Protein AF-A0A7S2CT19-F1 (afdb_monomer)

Radius of gyration: 13.97 Å; Cα contacts (8 Å, |Δi|>4): 159; chains: 1; bounding box: 34×27×40 Å

Mean predicted aligned error: 3.27 Å

Structure (mmCIF, N/CA/C/O backbone):
data_AF-A0A7S2CT19-F1
#
_entry.id   AF-A0A7S2CT19-F1
#
loop_
_atom_site.group_PDB
_atom_site.id
_atom_site.type_symbol
_atom_site.label_atom_id
_atom_site.label_alt_id
_atom_site.label_comp_id
_atom_site.label_asym_id
_atom_site.label_entity_id
_atom_site.label_seq_id
_atom_site.pdbx_PDB_ins_code
_atom_site.Cartn_x
_atom_site.Cartn_y
_atom_s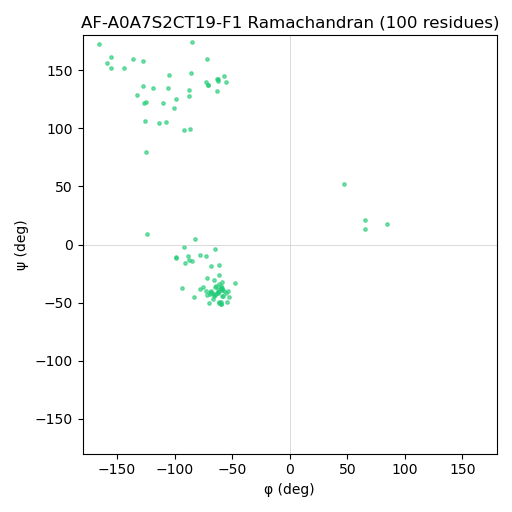ite.Cartn_z
_atom_site.occupancy
_atom_site.B_iso_or_equiv
_atom_site.auth_seq_id
_atom_site.auth_comp_id
_atom_site.auth_asym_id
_atom_site.auth_atom_id
_atom_site.pdbx_PDB_model_num
ATOM 1 N N . PRO A 1 1 ? -21.182 -6.651 18.264 1.00 77.06 1 PRO A N 1
ATOM 2 C CA . PRO A 1 1 ? -19.724 -6.386 18.350 1.00 77.06 1 PRO A CA 1
ATOM 3 C C . PRO A 1 1 ? -19.246 -5.822 17.007 1.00 77.06 1 PRO A C 1
ATOM 5 O O . PRO A 1 1 ? -19.820 -6.212 15.990 1.00 77.06 1 PRO A O 1
ATOM 8 N N . ALA A 1 2 ? -18.270 -4.907 17.000 1.00 85.94 2 ALA A N 1
ATOM 9 C CA . ALA A 1 2 ? -17.658 -4.430 15.755 1.00 85.94 2 ALA A CA 1
ATOM 10 C C . ALA A 1 2 ? -16.955 -5.597 15.042 1.00 85.94 2 ALA A C 1
ATOM 12 O O . ALA A 1 2 ? -16.404 -6.477 15.704 1.00 85.94 2 ALA A O 1
ATOM 13 N N . LYS A 1 3 ? -17.018 -5.640 13.707 1.00 95.44 3 LYS A N 1
ATOM 14 C CA . LYS A 1 3 ? -16.298 -6.645 12.910 1.00 95.44 3 LYS A CA 1
ATOM 15 C C . LYS A 1 3 ? -14.893 -6.141 12.616 1.00 95.44 3 LYS A C 1
ATOM 17 O O . LYS A 1 3 ? -14.746 -5.005 12.165 1.00 95.44 3 LYS A O 1
ATOM 22 N N . ASP A 1 4 ? -13.894 -6.988 12.819 1.00 97.00 4 ASP A N 1
ATOM 23 C CA . ASP A 1 4 ? -12.512 -6.651 12.490 1.00 97.00 4 ASP A CA 1
ATOM 24 C C . ASP A 1 4 ? -12.288 -6.659 10.976 1.00 97.00 4 ASP A C 1
ATOM 26 O O . ASP A 1 4 ? -12.795 -7.520 10.251 1.00 97.00 4 ASP A O 1
ATOM 30 N N . ALA A 1 5 ? -11.520 -5.683 10.500 1.00 96.88 5 ALA A N 1
ATOM 31 C CA . ALA A 1 5 ? -11.143 -5.542 9.105 1.00 96.88 5 ALA A CA 1
ATOM 32 C C . ALA A 1 5 ? -9.714 -5.004 8.972 1.00 96.88 5 ALA A C 1
ATOM 34 O O . ALA A 1 5 ? -9.232 -4.232 9.799 1.00 96.88 5 ALA A O 1
ATOM 35 N N . PHE A 1 6 ? -9.060 -5.360 7.872 1.00 96.31 6 PHE A N 1
ATOM 36 C CA . PHE A 1 6 ? -7.860 -4.683 7.394 1.00 96.31 6 PHE A CA 1
ATOM 37 C C . PHE A 1 6 ? -8.050 -4.291 5.929 1.00 96.31 6 PHE A C 1
ATOM 39 O O . PHE A 1 6 ? -8.868 -4.871 5.212 1.00 96.31 6 PHE A O 1
ATOM 46 N N . LEU A 1 7 ? -7.291 -3.298 5.482 1.00 97.38 7 LEU A N 1
ATOM 47 C CA . LEU A 1 7 ? -7.293 -2.823 4.105 1.00 97.38 7 LEU A CA 1
ATOM 48 C C . LEU A 1 7 ? -6.025 -3.290 3.394 1.00 97.38 7 LEU A C 1
ATOM 50 O O . LEU A 1 7 ? -4.929 -3.133 3.924 1.00 97.38 7 LEU A O 1
ATOM 54 N N . LEU A 1 8 ? -6.157 -3.799 2.170 1.00 97.69 8 LEU A N 1
ATOM 55 C CA . LEU A 1 8 ? -5.028 -4.097 1.290 1.00 97.69 8 LEU A CA 1
ATOM 56 C C . LEU A 1 8 ? -5.212 -3.380 -0.046 1.00 97.69 8 LEU A C 1
ATOM 58 O O . LEU A 1 8 ? -6.177 -3.630 -0.765 1.00 97.69 8 LEU A O 1
ATOM 62 N N . CYS A 1 9 ? -4.234 -2.560 -0.416 1.00 97.88 9 CYS A N 1
ATOM 63 C CA . CYS A 1 9 ? -4.093 -2.012 -1.754 1.00 97.88 9 CYS A CA 1
ATOM 64 C C . CYS A 1 9 ? -2.826 -2.591 -2.394 1.00 97.88 9 CYS A C 1
ATOM 66 O O . CYS A 1 9 ? -1.699 -2.226 -2.055 1.00 97.88 9 CYS A O 1
ATOM 68 N N . HIS A 1 10 ? -3.023 -3.534 -3.320 1.00 97.19 10 HIS A N 1
ATOM 69 C CA . HIS A 1 10 ? -1.955 -4.120 -4.130 1.00 97.19 10 HIS A CA 1
ATOM 70 C C . HIS A 1 10 ? -1.933 -3.447 -5.499 1.00 97.19 10 HIS A C 1
ATOM 72 O O . HIS A 1 10 ? -2.958 -3.381 -6.179 1.00 97.19 10 HIS A O 1
ATOM 78 N N . GLY A 1 11 ? -0.785 -2.907 -5.901 1.00 95.69 11 GLY A N 1
ATOM 79 C CA . GLY A 1 11 ? -0.748 -1.991 -7.037 1.00 95.69 11 GLY A CA 1
ATOM 80 C C . GLY A 1 11 ? 0.640 -1.721 -7.594 1.00 95.69 11 GLY A C 1
ATOM 81 O O . GLY A 1 11 ? 1.656 -2.156 -7.063 1.00 95.69 11 GLY A O 1
ATOM 82 N N . SER A 1 12 ? 0.686 -1.009 -8.719 1.00 95.94 12 SER A N 1
ATOM 83 C CA . SER A 1 12 ? 1.939 -0.673 -9.403 1.00 95.9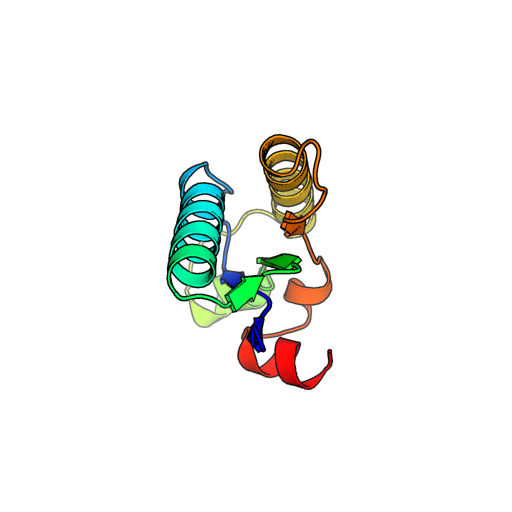4 12 SER A CA 1
ATOM 84 C C . SER A 1 12 ? 2.756 0.390 -8.678 1.00 95.94 12 SER A C 1
ATOM 86 O O . SER A 1 12 ? 3.975 0.257 -8.637 1.00 95.94 12 SER A O 1
ATOM 88 N N . PHE A 1 13 ? 2.113 1.417 -8.116 1.00 97.00 13 PHE A N 1
ATOM 89 C CA . PHE A 1 13 ? 2.784 2.528 -7.427 1.00 97.00 13 PHE A CA 1
ATOM 90 C C . PHE A 1 13 ? 3.967 3.098 -8.229 1.00 97.00 13 PHE A C 1
ATOM 92 O O . PHE A 1 13 ? 5.100 3.171 -7.756 1.00 97.00 13 PHE A O 1
ATOM 99 N N . ASN A 1 14 ? 3.702 3.429 -9.494 1.00 96.31 14 ASN A N 1
ATOM 100 C CA . ASN A 1 14 ? 4.711 3.754 -10.499 1.00 96.31 14 ASN A CA 1
ATOM 101 C C . ASN A 1 14 ? 4.454 5.129 -11.145 1.00 96.31 14 ASN A C 1
ATOM 103 O O . ASN A 1 14 ? 3.925 5.168 -12.257 1.00 96.31 14 ASN A O 1
ATOM 107 N N . PRO A 1 15 ? 4.828 6.237 -10.478 1.00 95.38 15 PRO A N 1
ATOM 108 C CA . PRO A 1 15 ? 5.413 6.306 -9.133 1.00 95.38 15 PRO A CA 1
ATOM 109 C C . PRO A 1 15 ? 4.358 6.309 -8.010 1.00 95.38 15 PRO A C 1
ATOM 111 O O . PRO A 1 15 ? 3.149 6.344 -8.247 1.00 95.38 15 PRO A O 1
ATOM 114 N N . VAL A 1 16 ? 4.830 6.259 -6.764 1.00 96.50 16 VAL A N 1
ATOM 115 C CA . VAL A 1 16 ? 4.018 6.554 -5.575 1.00 96.50 16 VAL A CA 1
ATOM 116 C C . VAL A 1 16 ? 3.550 8.008 -5.642 1.00 96.50 16 VAL A C 1
ATOM 118 O O . VAL A 1 16 ? 4.292 8.881 -6.083 1.00 96.50 16 VAL A O 1
ATOM 121 N N . HIS A 1 17 ? 2.320 8.269 -5.206 1.00 95.88 17 HIS A N 1
ATOM 122 C CA . HIS A 1 17 ? 1.725 9.606 -5.191 1.00 95.88 17 HIS A CA 1
ATOM 123 C C . HIS A 1 17 ? 0.628 9.690 -4.130 1.00 95.88 17 HIS A C 1
ATOM 125 O O . HIS A 1 17 ? 0.078 8.660 -3.728 1.00 95.88 17 HIS A O 1
ATOM 131 N N . ARG A 1 18 ? 0.260 10.914 -3.737 1.00 95.81 18 ARG A N 1
ATOM 132 C CA . ARG A 1 18 ? -0.634 11.191 -2.600 1.00 95.81 18 ARG A CA 1
ATOM 133 C C . ARG A 1 18 ? -1.969 10.449 -2.664 1.00 95.81 18 ARG A C 1
ATOM 135 O O . ARG A 1 18 ? -2.397 9.877 -1.668 1.00 95.81 18 ARG A O 1
ATOM 142 N N . HIS A 1 19 ? -2.572 10.343 -3.850 1.00 97.62 19 HIS A N 1
ATOM 143 C CA . HIS A 1 19 ? -3.863 9.660 -3.986 1.00 97.62 19 HIS A CA 1
ATOM 144 C C . HIS A 1 19 ? -3.826 8.172 -3.579 1.00 97.62 19 HIS A C 1
ATOM 146 O O . HIS A 1 19 ? -4.846 7.653 -3.149 1.00 97.62 19 HIS A O 1
ATOM 152 N N . HIS A 1 20 ? -2.679 7.477 -3.649 1.00 97.94 20 HIS A N 1
ATOM 153 C CA . HIS A 1 20 ? -2.580 6.084 -3.180 1.00 97.94 20 HIS A CA 1
ATOM 154 C C . HIS A 1 20 ? -2.781 5.955 -1.664 1.00 97.94 20 HIS A C 1
ATOM 156 O O . HIS A 1 20 ? -3.269 4.937 -1.186 1.00 97.94 20 HIS A O 1
ATOM 162 N N . VAL A 1 21 ? -2.401 6.987 -0.915 1.00 97.06 21 VAL A N 1
ATOM 163 C CA . VAL A 1 21 ? -2.591 7.060 0.533 1.00 97.06 21 VAL A CA 1
ATOM 164 C C . VAL A 1 21 ? -4.007 7.534 0.852 1.00 97.06 21 VAL A C 1
ATOM 166 O O . VAL A 1 21 ? -4.683 6.940 1.687 1.00 97.06 21 VAL A O 1
ATOM 169 N N . GLU A 1 22 ? -4.487 8.568 0.155 1.00 97.19 22 GLU A N 1
ATOM 170 C CA . GLU A 1 22 ? -5.821 9.135 0.388 1.00 97.19 22 GLU A CA 1
ATOM 171 C C . GLU A 1 22 ? -6.930 8.091 0.234 1.00 97.19 22 GLU A C 1
ATOM 173 O O . GLU A 1 22 ? -7.840 8.051 1.059 1.00 97.19 22 GLU A O 1
ATOM 178 N N . ILE A 1 23 ? -6.834 7.193 -0.756 1.00 97.62 23 ILE A N 1
ATOM 179 C CA . ILE A 1 23 ? -7.822 6.115 -0.914 1.00 97.62 23 ILE A CA 1
ATOM 180 C C . ILE A 1 23 ? -7.867 5.185 0.304 1.00 97.62 23 ILE A C 1
ATOM 182 O O . ILE A 1 23 ? -8.943 4.719 0.669 1.00 97.62 23 ILE A O 1
ATOM 186 N N . MET A 1 24 ? -6.729 4.944 0.963 1.00 98.00 24 MET A N 1
ATOM 187 C CA . MET A 1 24 ? -6.659 4.099 2.155 1.00 98.00 24 MET A CA 1
ATOM 188 C C . MET A 1 24 ? -7.300 4.810 3.344 1.00 98.00 24 MET A C 1
ATOM 190 O O . MET A 1 24 ? -8.084 4.196 4.064 1.00 98.00 24 MET A O 1
ATOM 194 N N . ILE A 1 25 ? -7.010 6.104 3.522 1.00 96.44 25 ILE A N 1
ATOM 195 C CA . ILE A 1 25 ? -7.606 6.934 4.578 1.00 96.44 25 ILE A CA 1
ATOM 196 C C . ILE A 1 25 ? -9.130 6.962 4.418 1.00 96.44 25 ILE A C 1
ATOM 198 O O . ILE A 1 25 ? -9.852 6.634 5.354 1.00 96.44 25 ILE A O 1
ATOM 202 N N . GLN A 1 26 ? -9.623 7.269 3.216 1.00 97.75 26 GLN A N 1
ATOM 203 C CA . GLN A 1 26 ? -11.060 7.332 2.939 1.00 97.75 26 GLN A CA 1
ATOM 204 C C . GLN A 1 26 ? -11.749 5.975 3.135 1.00 97.75 26 GLN A C 1
ATOM 206 O O . GLN A 1 26 ? -12.839 5.910 3.705 1.00 97.75 26 GLN A O 1
ATOM 211 N N . ALA A 1 27 ? -11.112 4.879 2.711 1.00 98.19 27 ALA A N 1
ATOM 212 C CA . ALA A 1 27 ? -11.634 3.535 2.940 1.00 98.19 27 ALA A CA 1
ATOM 213 C C . ALA A 1 27 ? -11.704 3.193 4.437 1.00 98.19 27 ALA A C 1
ATOM 215 O O . ALA A 1 27 ? -12.711 2.644 4.888 1.00 98.19 27 ALA A O 1
ATOM 216 N N . ARG A 1 28 ? -10.677 3.556 5.219 1.00 97.06 28 ARG A N 1
ATOM 217 C CA . ARG A 1 28 ? -10.655 3.357 6.675 1.00 97.06 28 ARG A CA 1
ATOM 218 C C . ARG A 1 28 ? -11.787 4.130 7.343 1.00 97.06 28 ARG A C 1
ATOM 220 O O . ARG A 1 28 ? -12.567 3.518 8.067 1.00 97.06 28 ARG A O 1
ATOM 227 N N . THR A 1 29 ? -11.923 5.421 7.035 1.00 96.75 29 THR A N 1
ATOM 228 C CA . THR A 1 29 ? -13.000 6.272 7.560 1.00 96.75 29 THR A CA 1
ATOM 229 C C . THR A 1 29 ? -14.369 5.665 7.272 1.00 96.75 29 THR A C 1
ATOM 231 O O . THR A 1 29 ? -15.160 5.480 8.192 1.00 96.75 29 THR A O 1
ATOM 234 N N . ARG A 1 30 ? -14.630 5.253 6.026 1.00 98.25 30 ARG A N 1
ATOM 235 C CA . ARG A 1 30 ? -15.932 4.685 5.644 1.00 98.25 30 ARG A CA 1
ATOM 236 C C . ARG A 1 30 ? -16.250 3.364 6.329 1.00 98.25 30 ARG A C 1
ATOM 238 O O . ARG A 1 30 ? -17.401 3.117 6.677 1.00 98.25 30 ARG A O 1
ATOM 245 N N . LEU A 1 31 ? -15.252 2.510 6.532 1.00 97.81 31 LEU A N 1
ATOM 246 C CA . LEU A 1 31 ? -15.434 1.262 7.270 1.00 97.81 31 LEU A CA 1
ATOM 247 C C . LEU A 1 31 ? -15.691 1.519 8.759 1.00 97.81 31 LEU A C 1
ATOM 249 O O . LEU A 1 31 ? -16.571 0.886 9.339 1.00 97.81 31 LEU A O 1
ATOM 253 N N . GLN A 1 32 ? -14.980 2.469 9.368 1.00 96.19 32 GLN A N 1
ATOM 254 C CA . GLN A 1 32 ? -15.203 2.847 10.764 1.00 96.19 32 GLN A CA 1
ATOM 255 C C . GLN A 1 32 ? -16.595 3.464 10.971 1.00 96.19 32 GLN A C 1
ATOM 257 O O . GLN A 1 32 ? -17.299 3.066 11.897 1.00 96.19 32 GLN A O 1
ATOM 262 N N . GLU A 1 33 ? -17.041 4.348 10.072 1.00 97.56 33 GLU A N 1
ATOM 263 C CA . GLU A 1 33 ? -18.411 4.893 10.055 1.00 97.56 33 GLU A CA 1
ATOM 264 C C . GLU A 1 33 ? -19.473 3.788 9.922 1.00 97.56 33 GLU A C 1
ATOM 266 O O . GLU A 1 33 ? -20.555 3.884 10.498 1.00 97.56 33 GLU A O 1
ATOM 271 N N . ALA A 1 34 ? -19.154 2.704 9.210 1.00 97.44 34 ALA A N 1
ATOM 272 C CA . ALA A 1 34 ? -20.011 1.528 9.075 1.00 97.44 34 ALA A CA 1
ATOM 273 C C . ALA A 1 34 ? -19.910 0.533 10.255 1.00 97.44 34 ALA A C 1
ATOM 275 O O . ALA A 1 34 ? -20.515 -0.540 10.203 1.00 97.44 34 ALA A O 1
ATOM 276 N N . GLY A 1 35 ? -19.159 0.857 11.314 1.00 97.69 35 GLY A N 1
ATOM 277 C CA . GLY A 1 35 ? -19.045 0.044 12.529 1.00 97.69 35 GLY A CA 1
ATOM 278 C C . GLY A 1 35 ? -18.002 -1.079 12.474 1.00 97.69 35 GLY A C 1
ATOM 279 O O . GLY A 1 35 ? -18.061 -2.006 13.288 1.00 97.69 35 GLY A O 1
ATOM 280 N N . TYR A 1 36 ? -17.058 -1.029 11.530 1.00 98.19 36 TYR A N 1
ATOM 281 C CA . TYR A 1 36 ? -15.913 -1.943 11.496 1.00 98.19 36 TYR A CA 1
ATOM 282 C C . TYR A 1 36 ? -14.758 -1.427 12.361 1.00 98.19 36 TYR A C 1
ATOM 284 O O . TYR A 1 36 ? -14.498 -0.227 12.438 1.00 98.19 36 TYR A O 1
ATOM 292 N N . ASN A 1 37 ? -14.007 -2.356 12.947 1.00 96.12 37 ASN A N 1
ATOM 293 C CA . ASN A 1 37 ? -12.717 -2.084 13.567 1.00 96.12 37 ASN A CA 1
ATOM 294 C C . ASN A 1 37 ? -11.602 -2.291 12.532 1.00 96.12 37 ASN A C 1
ATOM 296 O O . ASN A 1 37 ? -11.197 -3.421 12.259 1.00 96.12 37 ASN A O 1
ATOM 300 N N . VAL A 1 38 ? -11.130 -1.202 11.919 1.00 96.19 38 VAL A N 1
ATOM 301 C CA . VAL A 1 38 ? -10.041 -1.257 10.934 1.00 96.19 38 VAL A CA 1
ATOM 302 C C . VAL A 1 38 ? -8.698 -1.180 11.651 1.00 96.19 38 VAL A C 1
ATOM 304 O O . VAL A 1 38 ? -8.252 -0.089 12.009 1.00 96.19 38 VAL A O 1
ATOM 307 N N . PHE A 1 39 ? -8.055 -2.331 11.848 1.00 94.19 39 PHE A N 1
ATOM 308 C CA . PHE A 1 39 ? -6.829 -2.432 12.647 1.00 94.19 39 PHE A CA 1
ATOM 309 C C . PHE A 1 39 ? -5.538 -2.256 11.833 1.00 94.19 39 PHE A C 1
ATOM 311 O O . PHE A 1 39 ? -4.482 -2.028 12.417 1.00 94.19 39 PHE A O 1
ATOM 318 N N . ALA A 1 40 ? -5.599 -2.364 10.501 1.00 96.00 40 ALA A N 1
ATOM 319 C CA . ALA A 1 40 ? -4.436 -2.198 9.632 1.00 96.00 40 ALA A CA 1
ATOM 320 C C . ALA A 1 40 ? -4.807 -1.767 8.205 1.00 96.00 40 ALA A C 1
ATOM 322 O O . ALA A 1 40 ? -5.864 -2.115 7.674 1.00 96.00 40 ALA A O 1
ATOM 323 N N . GLY A 1 41 ? -3.887 -1.057 7.560 1.00 97.00 41 GLY A N 1
ATOM 324 C CA . GLY A 1 41 ? -3.861 -0.753 6.139 1.00 97.00 41 GLY A CA 1
ATOM 325 C C . GLY A 1 41 ? -2.514 -1.144 5.538 1.00 97.00 41 GLY A C 1
ATOM 326 O O . GLY A 1 41 ? -1.462 -0.877 6.111 1.00 97.00 41 GLY A O 1
ATOM 327 N N . ILE A 1 42 ? -2.547 -1.773 4.368 1.00 97.62 42 ILE A N 1
ATOM 328 C CA . ILE A 1 42 ? -1.369 -2.321 3.703 1.00 97.62 42 ILE A CA 1
ATOM 329 C C . ILE A 1 42 ? -1.302 -1.776 2.281 1.00 97.62 42 ILE A C 1
ATOM 331 O O . ILE A 1 42 ? -2.210 -2.002 1.478 1.00 97.62 42 ILE A O 1
ATOM 335 N N . LEU A 1 43 ? -0.205 -1.099 1.951 1.00 98.31 43 LEU A N 1
ATOM 336 C CA . LEU A 1 43 ? 0.174 -0.789 0.574 1.00 98.31 43 LEU A CA 1
ATOM 337 C C . LEU A 1 43 ? 1.251 -1.785 0.132 1.00 98.31 43 LEU A C 1
ATOM 339 O O . LEU A 1 43 ? 2.327 -1.850 0.721 1.00 98.31 43 LEU A O 1
ATOM 343 N N . ALA A 1 44 ? 0.954 -2.586 -0.890 1.00 97.94 44 ALA A N 1
ATOM 344 C CA . ALA A 1 44 ? 1.799 -3.705 -1.306 1.00 97.94 44 ALA A CA 1
ATOM 345 C C . ALA A 1 44 ? 2.157 -3.596 -2.800 1.00 97.94 44 ALA A C 1
ATOM 347 O O . ALA A 1 44 ? 1.295 -3.826 -3.655 1.00 97.94 44 ALA A O 1
ATOM 348 N N . PRO A 1 45 ? 3.396 -3.226 -3.169 1.00 97.38 45 PRO A N 1
ATOM 349 C CA . PRO A 1 45 ? 3.751 -3.023 -4.567 1.00 97.38 45 PRO A CA 1
ATOM 350 C C . PRO A 1 45 ? 3.822 -4.334 -5.344 1.00 97.38 45 PRO A C 1
ATOM 352 O O . PRO A 1 45 ? 4.410 -5.293 -4.875 1.00 97.38 45 PRO A O 1
ATOM 355 N N . THR A 1 46 ? 3.298 -4.375 -6.571 1.00 95.81 46 THR A N 1
ATOM 356 C CA . THR A 1 46 ? 3.521 -5.506 -7.489 1.00 95.81 46 THR A CA 1
ATOM 357 C C . THR A 1 46 ? 4.957 -5.512 -8.018 1.00 95.81 46 THR A C 1
ATOM 359 O O . THR A 1 46 ? 5.631 -4.477 -8.055 1.00 95.81 46 THR A O 1
ATOM 362 N N . ASN A 1 47 ? 5.404 -6.673 -8.498 1.00 94.19 47 ASN A N 1
ATOM 363 C CA . ASN A 1 47 ? 6.704 -6.854 -9.139 1.00 94.19 47 ASN A CA 1
ATOM 364 C C . ASN A 1 47 ? 6.846 -6.029 -10.432 1.00 94.19 47 ASN A C 1
ATOM 366 O O . ASN A 1 47 ? 5.917 -5.991 -11.248 1.00 94.19 47 ASN A O 1
ATOM 370 N N . ARG A 1 48 ? 8.025 -5.444 -10.677 1.00 94.62 48 ARG A N 1
ATOM 371 C CA . ARG A 1 48 ? 8.343 -4.756 -11.943 1.00 94.62 48 ARG A CA 1
ATOM 372 C C . ARG A 1 48 ? 8.226 -5.654 -13.167 1.00 94.62 48 ARG A C 1
ATOM 374 O O . ARG A 1 48 ? 7.735 -5.185 -14.188 1.00 94.62 48 ARG A O 1
ATOM 381 N N . SER A 1 49 ? 8.628 -6.922 -13.086 1.00 91.75 49 SER A N 1
ATOM 382 C CA . SER A 1 49 ? 8.505 -7.861 -14.212 1.00 91.75 49 SER A CA 1
ATOM 383 C C . SER A 1 49 ? 7.052 -8.020 -14.654 1.00 91.75 49 SER A C 1
ATOM 385 O O . SER A 1 49 ? 6.774 -8.007 -15.846 1.00 91.75 49 SER A O 1
ATOM 387 N N . HIS A 1 50 ? 6.104 -8.055 -13.712 1.00 88.25 50 HIS A N 1
ATOM 388 C CA . HIS A 1 50 ? 4.683 -8.087 -14.043 1.00 88.25 50 HIS A CA 1
ATOM 389 C C . HIS A 1 50 ? 4.262 -6.823 -14.806 1.00 88.25 50 HIS A C 1
ATOM 391 O O . HIS A 1 50 ? 3.553 -6.906 -15.798 1.00 88.25 50 HIS A O 1
ATOM 397 N N . MET A 1 51 ? 4.736 -5.643 -14.413 1.00 90.25 51 MET A N 1
ATOM 398 C CA . MET A 1 51 ? 4.400 -4.401 -15.116 1.00 90.25 51 MET A CA 1
ATOM 399 C C . MET A 1 51 ? 5.025 -4.313 -16.511 1.00 90.25 51 MET A C 1
ATOM 401 O O . MET A 1 51 ? 4.352 -3.917 -17.457 1.00 90.25 51 MET A O 1
ATOM 405 N N . VAL A 1 52 ? 6.291 -4.698 -16.650 1.00 92.00 52 VAL A N 1
ATOM 406 C CA . VAL A 1 52 ? 6.989 -4.641 -17.939 1.00 92.00 52 VAL A CA 1
ATOM 407 C C . VAL A 1 52 ? 6.430 -5.695 -18.891 1.00 92.00 52 VAL A C 1
ATOM 409 O O . VAL A 1 52 ? 6.037 -5.361 -20.002 1.00 92.00 52 VAL A O 1
ATOM 412 N N . SER A 1 53 ? 6.332 -6.949 -18.450 1.00 88.25 53 SER A N 1
ATOM 413 C CA . SER A 1 53 ? 5.952 -8.065 -19.319 1.00 88.25 53 SER A CA 1
ATOM 414 C C . SER A 1 53 ? 4.453 -8.132 -19.596 1.00 88.25 53 SER A C 1
ATOM 416 O O . SER A 1 53 ? 4.061 -8.467 -20.707 1.00 88.25 53 SER A O 1
ATOM 418 N N . TRP A 1 54 ? 3.604 -7.839 -18.604 1.00 83.81 54 TRP A N 1
ATOM 419 C CA . TRP A 1 54 ? 2.149 -7.960 -18.762 1.00 83.81 54 TRP A CA 1
ATOM 420 C C . TRP A 1 54 ? 1.486 -6.650 -19.184 1.00 83.81 54 TRP A C 1
ATOM 422 O O . TRP A 1 54 ? 0.537 -6.667 -19.960 1.00 83.81 54 TRP A O 1
ATOM 432 N N . LYS A 1 55 ? 1.962 -5.509 -18.669 1.00 81.50 55 LYS A N 1
ATOM 433 C CA . LYS A 1 55 ? 1.367 -4.196 -18.971 1.00 81.50 55 LYS A CA 1
ATOM 434 C C . LYS A 1 55 ? 2.122 -3.423 -20.053 1.00 81.50 55 LYS A C 1
ATOM 436 O O . LYS A 1 55 ? 1.606 -2.410 -20.509 1.00 81.50 55 LYS A O 1
ATOM 441 N N . GLY A 1 56 ? 3.320 -3.861 -20.452 1.00 90.00 56 GLY A N 1
ATOM 442 C CA . GLY A 1 56 ? 4.112 -3.194 -21.490 1.00 90.00 56 GLY A CA 1
ATOM 443 C C . GLY A 1 56 ? 4.583 -1.789 -21.106 1.00 90.00 56 GLY A C 1
ATOM 444 O O . GLY A 1 56 ? 4.866 -0.983 -21.987 1.00 90.00 56 GLY A O 1
ATOM 445 N N . ILE A 1 57 ? 4.636 -1.465 -19.807 1.00 90.19 57 ILE A N 1
ATOM 446 C CA . ILE A 1 57 ? 4.978 -0.118 -19.328 1.00 90.19 57 ILE A CA 1
ATOM 447 C C . ILE A 1 57 ? 6.393 -0.052 -18.760 1.00 90.19 57 ILE A C 1
ATOM 449 O O . ILE A 1 57 ? 6.864 -0.971 -18.085 1.00 90.19 57 ILE A O 1
ATOM 453 N N . ALA A 1 58 ? 7.046 1.094 -18.961 1.00 92.38 58 ALA A N 1
ATOM 454 C CA . ALA A 1 58 ? 8.259 1.432 -18.232 1.00 92.38 58 ALA A CA 1
ATOM 455 C C . ALA A 1 58 ? 7.947 1.558 -16.732 1.00 92.38 58 ALA A C 1
ATOM 457 O O . ALA A 1 58 ? 6.981 2.207 -16.320 1.00 92.38 58 ALA A O 1
ATOM 458 N N . ALA A 1 59 ? 8.773 0.916 -15.911 1.00 94.88 59 ALA A N 1
ATOM 459 C CA . ALA A 1 59 ? 8.533 0.787 -14.484 1.00 94.88 59 ALA A CA 1
ATOM 460 C C . ALA A 1 59 ? 9.788 1.121 -13.679 1.00 94.88 59 ALA A C 1
ATOM 462 O O . ALA A 1 59 ? 10.859 0.548 -13.914 1.00 94.88 59 ALA A O 1
ATOM 463 N N . VAL A 1 60 ? 9.614 2.017 -12.707 1.00 96.00 60 VAL A N 1
ATOM 464 C CA . VAL A 1 60 ? 10.572 2.324 -11.648 1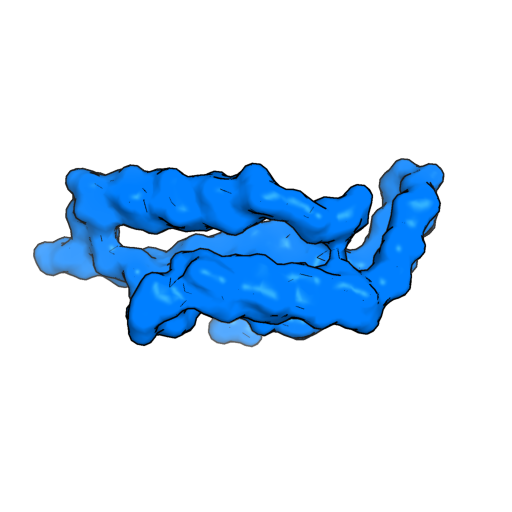.00 96.00 60 VAL A CA 1
ATOM 465 C C . VAL A 1 60 ? 10.930 1.028 -10.912 1.00 96.00 60 VAL A C 1
ATOM 467 O O . VAL A 1 60 ? 10.073 0.168 -10.678 1.00 96.00 60 VAL A O 1
ATOM 470 N N . ALA A 1 61 ? 12.210 0.873 -10.566 1.00 96.38 61 ALA A N 1
ATOM 471 C CA . ALA A 1 61 ? 12.706 -0.312 -9.873 1.00 96.38 61 ALA A CA 1
ATOM 472 C 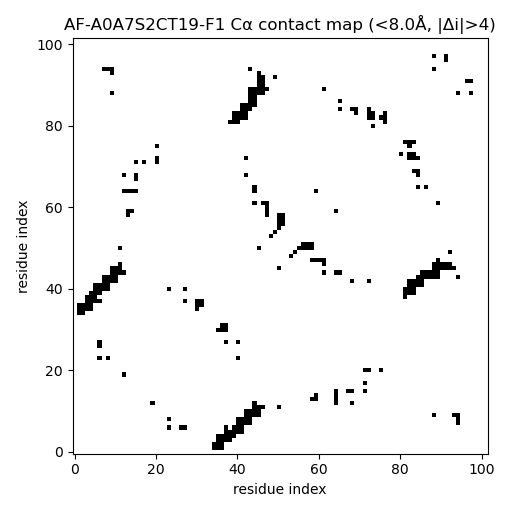C . ALA A 1 61 ? 11.971 -0.550 -8.544 1.00 96.38 61 ALA A C 1
ATOM 474 O O . ALA A 1 61 ? 11.617 0.399 -7.842 1.00 96.38 61 ALA A O 1
ATOM 475 N N . ASP A 1 62 ? 11.775 -1.825 -8.193 1.00 97.19 62 ASP A N 1
ATOM 476 C CA . ASP A 1 62 ? 11.020 -2.253 -7.005 1.00 97.19 62 ASP A CA 1
ATOM 477 C C . ASP A 1 62 ? 11.530 -1.566 -5.739 1.00 97.19 62 ASP A C 1
ATOM 479 O O . ASP A 1 62 ? 10.733 -1.008 -4.993 1.00 97.19 62 ASP A O 1
ATOM 483 N N . VAL A 1 63 ? 12.854 -1.503 -5.562 1.00 97.75 63 VAL A N 1
ATOM 484 C CA . VAL A 1 63 ? 13.502 -0.851 -4.413 1.00 97.75 63 VAL A CA 1
ATOM 485 C C . VAL A 1 63 ? 13.079 0.610 -4.236 1.00 97.75 63 VAL A C 1
ATOM 487 O O . VAL A 1 63 ? 12.791 1.035 -3.121 1.00 97.75 63 VAL A O 1
ATOM 490 N N . HIS A 1 64 ? 12.966 1.377 -5.323 1.00 98.12 64 HIS A N 1
ATOM 491 C CA . HIS A 1 64 ? 12.591 2.789 -5.245 1.00 98.12 64 HIS A CA 1
ATOM 492 C C . HIS A 1 64 ? 11.097 2.962 -4.972 1.00 98.12 64 HIS A C 1
ATOM 494 O O . HIS A 1 64 ? 10.715 3.853 -4.219 1.00 98.12 64 HIS A O 1
ATOM 500 N N . ARG A 1 65 ? 10.247 2.098 -5.543 1.00 97.81 65 ARG A N 1
ATOM 501 C CA . ARG A 1 65 ? 8.801 2.120 -5.271 1.00 97.81 65 ARG A CA 1
ATOM 502 C C . ARG A 1 65 ? 8.500 1.708 -3.832 1.00 97.81 65 ARG A C 1
ATOM 504 O O . ARG A 1 65 ? 7.676 2.349 -3.192 1.00 97.81 65 ARG A O 1
ATOM 511 N N . ILE A 1 66 ? 9.190 0.687 -3.320 1.00 98.12 66 ILE A N 1
ATOM 512 C CA . ILE A 1 66 ? 9.083 0.239 -1.926 1.00 98.12 66 ILE A CA 1
ATOM 513 C C . ILE A 1 66 ? 9.510 1.359 -0.976 1.00 98.12 66 ILE A C 1
ATOM 515 O O . ILE A 1 66 ? 8.769 1.674 -0.050 1.00 98.12 66 ILE A O 1
ATOM 519 N N . GLU A 1 67 ? 10.661 1.997 -1.203 1.00 98.25 67 GLU A N 1
ATOM 520 C CA . GLU A 1 67 ? 11.121 3.042 -0.283 1.00 98.25 67 GLU A CA 1
ATOM 521 C C . GLU A 1 67 ? 10.238 4.294 -0.336 1.00 98.25 67 GLU A C 1
ATOM 523 O O . GLU A 1 67 ? 9.877 4.843 0.705 1.00 98.25 67 GLU A O 1
AT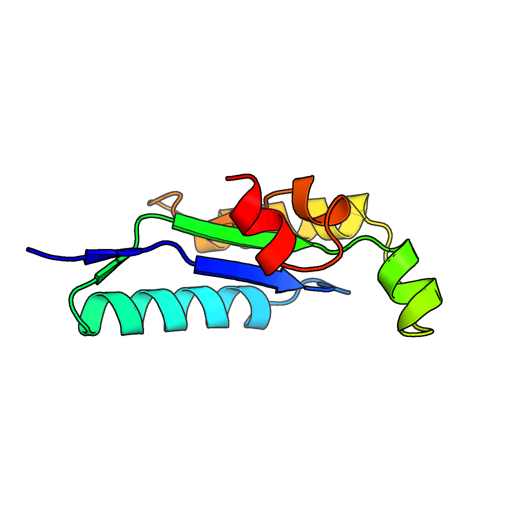OM 528 N N . ALA A 1 68 ? 9.791 4.697 -1.529 1.00 97.88 68 ALA A N 1
ATOM 529 C CA . AL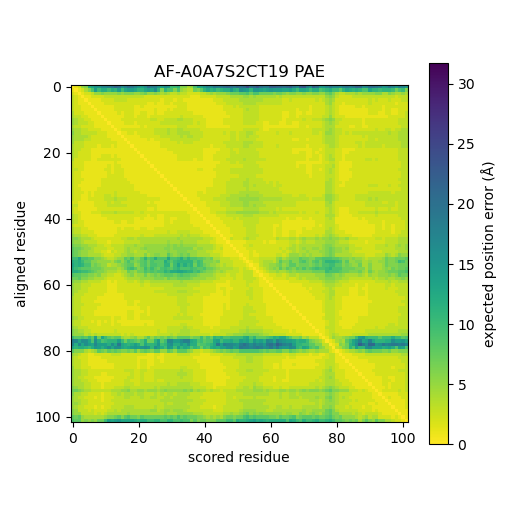A A 1 68 ? 8.830 5.788 -1.669 1.00 97.88 68 ALA A CA 1
ATOM 530 C C . ALA A 1 68 ? 7.488 5.472 -0.981 1.00 97.88 68 ALA A C 1
ATOM 532 O O . ALA A 1 68 ? 6.904 6.350 -0.349 1.00 97.88 68 ALA A O 1
ATOM 533 N N . LEU A 1 69 ? 7.009 4.222 -1.051 1.00 97.69 69 LEU A N 1
ATOM 534 C CA . LEU A 1 69 ? 5.810 3.790 -0.328 1.00 97.69 69 LEU A CA 1
ATOM 535 C C . LEU A 1 69 ? 6.023 3.828 1.180 1.00 97.69 69 LEU A C 1
ATOM 537 O O . LEU A 1 69 ? 5.153 4.310 1.892 1.00 97.69 69 LEU A O 1
ATOM 541 N N . ARG A 1 70 ? 7.166 3.347 1.680 1.00 97.12 70 ARG A N 1
ATOM 542 C CA . ARG A 1 70 ? 7.492 3.400 3.112 1.00 97.12 70 ARG A CA 1
ATOM 543 C C . ARG A 1 70 ? 7.476 4.830 3.634 1.00 97.12 70 ARG A C 1
ATOM 545 O O . ARG A 1 70 ? 6.901 5.065 4.691 1.00 97.12 70 ARG A O 1
ATOM 552 N N . LEU A 1 71 ? 8.062 5.773 2.896 1.00 96.56 71 LEU A N 1
ATOM 553 C CA . LEU A 1 71 ? 8.019 7.198 3.235 1.00 96.56 71 LEU A CA 1
ATOM 554 C C . LEU A 1 71 ? 6.579 7.721 3.290 1.00 96.56 71 LEU A C 1
ATOM 556 O O . LEU A 1 71 ? 6.183 8.270 4.314 1.00 96.56 71 LEU A O 1
ATOM 560 N N . ALA A 1 72 ? 5.787 7.472 2.244 1.00 96.25 72 ALA A N 1
ATOM 561 C CA . ALA A 1 72 ? 4.394 7.915 2.182 1.00 96.25 72 ALA A CA 1
ATOM 562 C C . ALA A 1 72 ? 3.523 7.300 3.295 1.00 96.25 72 ALA A C 1
ATOM 564 O O . ALA A 1 72 ? 2.693 7.984 3.886 1.00 96.25 72 ALA A O 1
ATOM 565 N N . CYS A 1 73 ? 3.725 6.018 3.614 1.00 96.44 73 CYS A N 1
ATOM 566 C CA . CYS A 1 73 ? 3.031 5.343 4.708 1.00 96.44 73 CYS A CA 1
ATOM 567 C C . CYS A 1 73 ? 3.411 5.926 6.070 1.00 96.44 73 CYS A C 1
ATOM 569 O O . CYS A 1 73 ? 2.5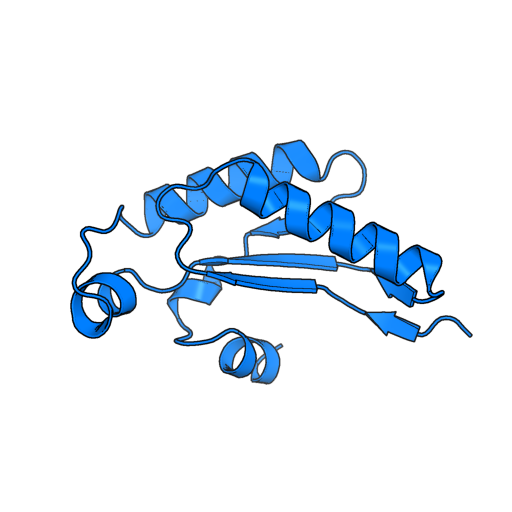25 6.122 6.891 1.00 96.44 73 CYS A O 1
ATOM 571 N N . ARG A 1 74 ? 4.698 6.216 6.315 1.00 94.31 74 ARG A N 1
ATOM 572 C CA . ARG A 1 74 ? 5.146 6.841 7.571 1.00 94.31 74 ARG A CA 1
ATOM 573 C C . ARG A 1 74 ? 4.472 8.195 7.775 1.00 94.31 74 ARG A C 1
ATOM 575 O O . ARG A 1 74 ? 3.874 8.406 8.819 1.00 94.31 74 ARG A O 1
ATOM 582 N N . GLU A 1 75 ? 4.497 9.051 6.756 1.00 93.19 75 GLU A N 1
ATOM 583 C CA . GLU A 1 75 ? 3.875 10.382 6.799 1.00 93.19 75 GLU A CA 1
ATOM 584 C C . GLU A 1 75 ? 2.366 10.317 7.092 1.00 93.19 75 GLU A C 1
ATOM 586 O O . GLU A 1 75 ? 1.833 11.136 7.833 1.00 93.19 75 GLU A O 1
ATOM 591 N N . ALA A 1 76 ? 1.674 9.315 6.548 1.00 91.38 76 ALA A N 1
ATOM 592 C CA . ALA A 1 76 ? 0.227 9.168 6.684 1.00 91.38 76 ALA A CA 1
ATOM 593 C C . ALA A 1 76 ? -0.242 8.395 7.927 1.00 91.38 76 ALA A C 1
ATOM 595 O O . ALA A 1 76 ? -1.440 8.373 8.223 1.00 91.38 76 ALA A O 1
ATOM 596 N N . SER A 1 77 ? 0.674 7.707 8.608 1.00 85.94 77 SER A N 1
ATOM 597 C CA . SER A 1 77 ? 0.355 6.817 9.725 1.00 85.94 77 SER A CA 1
ATOM 598 C C . SER A 1 77 ? 0.556 7.425 11.094 1.00 85.94 77 SER A C 1
ATOM 600 O O . SER A 1 77 ? 0.130 6.807 12.066 1.00 85.94 77 SER A O 1
ATOM 602 N N . GLU A 1 78 ? 1.208 8.577 11.221 1.00 74.38 78 GLU A N 1
ATOM 603 C CA 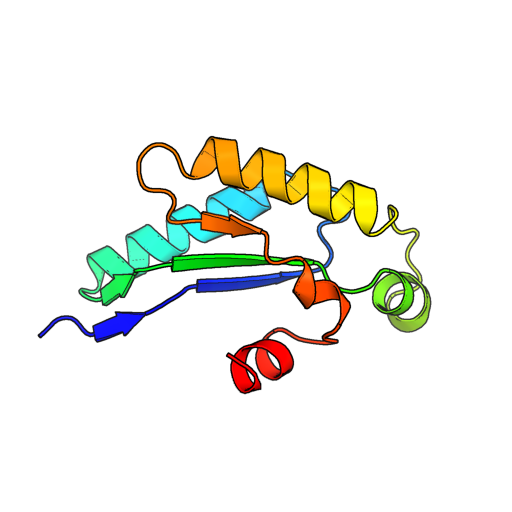. GLU A 1 78 ? 1.430 9.159 12.540 1.00 74.38 78 GLU A CA 1
ATOM 604 C C . GLU A 1 78 ? 0.126 9.698 13.155 1.00 74.38 78 GLU A C 1
ATOM 606 O O . GLU A 1 78 ? -0.664 10.340 12.458 1.00 74.38 78 GLU A O 1
ATOM 611 N N . PRO A 1 79 ? -0.123 9.454 14.459 1.00 61.19 79 PRO A N 1
ATOM 612 C CA . PRO A 1 79 ? 0.695 8.689 15.419 1.00 61.19 79 PRO A CA 1
ATOM 613 C C . PRO A 1 79 ? 0.349 7.183 15.522 1.00 61.19 79 PRO A C 1
ATOM 615 O O . PRO A 1 79 ? 0.978 6.461 16.288 1.00 61.19 79 PRO A O 1
ATOM 618 N N . GLU A 1 80 ? -0.663 6.694 14.804 1.00 74.75 80 GLU A N 1
ATOM 619 C CA . GLU A 1 80 ? -1.305 5.389 15.048 1.00 74.75 80 GLU A CA 1
ATOM 620 C C . GLU A 1 80 ? -0.616 4.174 14.397 1.00 74.75 80 GLU A C 1
ATOM 622 O O . GLU A 1 80 ? -0.946 3.038 14.726 1.00 74.75 80 GLU A O 1
ATOM 627 N N . GLY A 1 81 ? 0.312 4.373 13.454 1.00 89.38 81 GLY A N 1
ATOM 628 C CA . GLY A 1 81 ? 1.035 3.277 12.789 1.00 89.38 81 GLY A CA 1
ATOM 629 C C . GLY A 1 81 ? 0.153 2.358 11.930 1.00 89.38 81 GLY A C 1
ATOM 630 O O . GLY A 1 81 ? 0.581 1.269 11.553 1.00 89.38 81 GLY A O 1
ATOM 631 N N . TRP A 1 82 ? -1.084 2.767 11.634 1.00 95.19 82 TRP A N 1
ATOM 632 C CA . TRP A 1 82 ? -2.107 1.883 11.072 1.00 95.19 82 TRP A CA 1
ATOM 633 C C . TRP A 1 82 ? -1.848 1.497 9.607 1.00 95.19 82 TRP A C 1
ATOM 635 O O . TRP A 1 82 ? -2.275 0.426 9.187 1.00 95.19 82 TRP A O 1
ATOM 645 N N . LEU A 1 83 ? -1.173 2.347 8.825 1.00 97.31 83 LEU A N 1
ATOM 646 C CA . LEU A 1 83 ? -0.891 2.160 7.400 1.00 97.31 83 LEU A CA 1
ATOM 647 C C . LEU A 1 83 ? 0.607 1.903 7.166 1.00 97.31 83 LEU A C 1
ATOM 649 O O . LEU A 1 83 ? 1.467 2.726 7.480 1.00 97.31 83 LEU A O 1
ATOM 653 N N . TYR A 1 84 ? 0.946 0.772 6.559 1.00 97.19 84 TYR A N 1
ATOM 654 C CA . TYR A 1 84 ? 2.339 0.423 6.283 1.00 97.19 84 TYR A CA 1
ATOM 655 C C . TYR A 1 84 ? 2.534 -0.145 4.880 1.00 97.19 84 TYR A C 1
ATOM 657 O O . TYR A 1 84 ? 1.603 -0.584 4.203 1.00 97.19 84 TYR A O 1
ATOM 665 N N . CYS A 1 85 ? 3.783 -0.086 4.419 1.00 97.56 85 CYS A N 1
ATOM 666 C CA . CYS A 1 85 ? 4.204 -0.740 3.188 1.00 97.56 85 CYS A CA 1
ATOM 667 C C . CYS A 1 85 ? 4.619 -2.181 3.497 1.00 97.56 85 CYS A C 1
ATOM 669 O O . CYS A 1 85 ? 5.496 -2.388 4.335 1.00 97.56 85 CYS A O 1
ATOM 671 N N . ASP A 1 86 ? 4.059 -3.152 2.779 1.00 97.12 86 ASP A N 1
ATOM 672 C CA . ASP A 1 86 ? 4.487 -4.554 2.832 1.00 97.12 86 ASP A CA 1
ATOM 673 C C . ASP A 1 86 ? 5.230 -4.911 1.541 1.00 97.12 86 ASP A C 1
ATOM 675 O O . ASP A 1 86 ? 4.641 -5.044 0.462 1.00 97.12 86 ASP A O 1
ATOM 679 N N . ASP A 1 87 ? 6.553 -5.026 1.645 1.00 96.88 87 ASP A N 1
ATOM 680 C CA . ASP A 1 87 ? 7.437 -5.282 0.508 1.00 96.88 87 ASP A CA 1
ATOM 681 C C . ASP A 1 87 ? 7.258 -6.680 -0.092 1.00 96.88 87 ASP A C 1
ATOM 683 O O . ASP A 1 87 ? 7.556 -6.874 -1.272 1.00 96.88 87 ASP A O 1
ATOM 687 N N . ARG A 1 88 ? 6.657 -7.623 0.645 1.00 96.06 88 ARG A N 1
ATOM 688 C CA . ARG A 1 88 ? 6.310 -8.953 0.128 1.00 96.06 88 ARG A CA 1
ATOM 689 C C . ARG A 1 88 ? 5.328 -8.872 -1.036 1.00 96.06 88 ARG A C 1
ATOM 691 O O . ARG A 1 88 ? 5.248 -9.821 -1.809 1.00 96.06 88 ARG A O 1
ATOM 698 N N . GLY A 1 89 ? 4.636 -7.743 -1.232 1.00 96.31 89 GLY A N 1
ATOM 699 C CA . GLY A 1 89 ? 3.768 -7.498 -2.387 1.00 96.31 89 GLY A CA 1
ATOM 700 C C . GLY A 1 89 ? 4.408 -7.849 -3.736 1.00 96.31 89 GLY A C 1
ATOM 701 O O . GLY A 1 89 ? 3.712 -8.347 -4.627 1.00 96.31 89 GLY A O 1
ATOM 702 N N . VAL A 1 90 ? 5.730 -7.669 -3.881 1.00 96.75 90 VAL A N 1
ATOM 703 C CA . VAL A 1 90 ? 6.449 -7.941 -5.142 1.00 96.75 90 VAL A CA 1
ATOM 704 C C . VAL A 1 90 ? 6.596 -9.433 -5.437 1.00 96.75 90 VAL A C 1
ATOM 706 O O . VAL A 1 90 ? 6.996 -9.811 -6.537 1.00 96.75 90 VAL A O 1
ATOM 709 N N . GLN A 1 91 ? 6.271 -10.291 -4.473 1.00 96.00 91 GLN A N 1
ATOM 710 C CA . GLN A 1 91 ? 6.264 -11.746 -4.614 1.00 96.00 91 GLN A CA 1
ATOM 711 C C . GLN A 1 91 ? 4.906 -12.261 -5.118 1.00 96.00 91 GLN A C 1
ATOM 713 O O . GLN A 1 91 ? 4.784 -13.427 -5.494 1.00 96.00 91 GLN A O 1
ATOM 718 N N . TYR A 1 92 ? 3.881 -11.400 -5.163 1.00 93.62 92 TYR A N 1
ATOM 719 C CA . TYR A 1 92 ? 2.515 -11.772 -5.516 1.00 93.62 92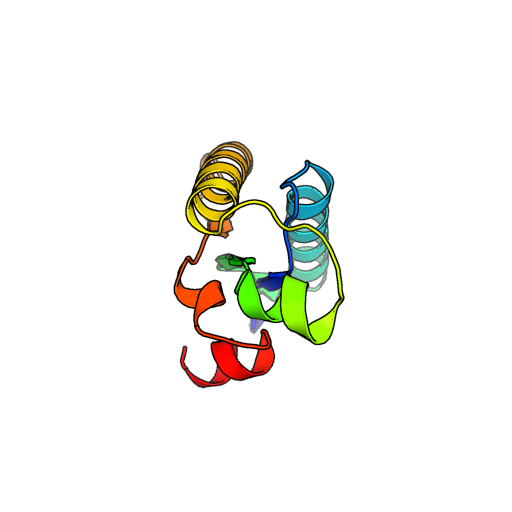 TYR A CA 1
ATOM 720 C C . TYR A 1 92 ? 2.033 -11.028 -6.763 1.00 93.62 92 TYR A C 1
ATOM 722 O O . TYR A 1 92 ? 2.179 -9.817 -6.897 1.00 93.62 92 TYR A O 1
ATOM 730 N N . GLY A 1 93 ? 1.395 -11.762 -7.679 1.00 89.06 93 GLY A N 1
ATOM 731 C CA . GLY A 1 93 ? 0.773 -11.177 -8.873 1.00 89.06 93 GLY A CA 1
ATOM 732 C C . GLY A 1 93 ? -0.583 -10.509 -8.617 1.00 89.06 93 GLY A C 1
ATOM 733 O O . GLY A 1 93 ? -1.123 -9.878 -9.518 1.00 89.06 93 GLY A O 1
ATOM 734 N N . SER A 1 94 ? -1.164 -10.671 -7.424 1.00 91.25 94 SER A N 1
ATOM 735 C CA . SER A 1 94 ? -2.419 -10.024 -7.035 1.00 91.25 94 SER A CA 1
ATOM 736 C C . SER A 1 94 ? -2.572 -9.954 -5.516 1.00 91.25 94 SER A C 1
ATOM 738 O O . SER A 1 94 ? -2.042 -10.801 -4.790 1.00 91.25 94 SER A O 1
ATOM 740 N N . GLY A 1 95 ? -3.378 -8.999 -5.043 1.00 93.38 95 GLY A N 1
ATOM 741 C CA . GLY A 1 95 ? -3.723 -8.876 -3.625 1.00 93.38 95 GLY A CA 1
ATOM 742 C C . GLY A 1 95 ? -4.431 -10.113 -3.061 1.00 93.38 95 GLY A C 1
ATOM 743 O O . GLY A 1 95 ? -4.135 -10.530 -1.950 1.00 93.38 95 GLY A O 1
ATOM 744 N N . TYR A 1 96 ? -5.286 -10.781 -3.846 1.00 94.25 96 TYR A N 1
ATOM 745 C CA . TYR A 1 96 ? -5.943 -12.027 -3.420 1.00 94.25 96 TYR A CA 1
ATOM 746 C C . TYR A 1 96 ? -4.934 -13.134 -3.072 1.00 94.25 96 TYR A C 1
ATOM 748 O O . TYR A 1 96 ? -5.053 -13.784 -2.034 1.00 94.25 96 TYR A O 1
ATOM 756 N N . LYS A 1 97 ? -3.898 -13.317 -3.906 1.00 93.88 97 LYS A N 1
ATOM 757 C CA . LYS A 1 97 ? -2.835 -14.298 -3.635 1.00 93.88 97 LYS A CA 1
ATOM 758 C C . LYS A 1 97 ? -2.049 -13.942 -2.375 1.00 93.88 97 LYS A C 1
ATOM 760 O O . LYS A 1 97 ? -1.680 -14.846 -1.634 1.00 93.88 97 LYS A O 1
ATOM 765 N N . MET A 1 98 ? -1.838 -12.653 -2.120 1.00 94.19 98 MET A N 1
ATOM 766 C CA . MET A 1 98 ? -1.177 -12.177 -0.907 1.00 94.19 98 MET A CA 1
ATOM 767 C C . MET A 1 98 ? -2.019 -12.459 0.346 1.00 94.19 98 MET A C 1
ATOM 769 O O . MET A 1 98 ? -1.500 -13.032 1.296 1.00 94.19 98 MET A O 1
ATOM 773 N N . ILE A 1 99 ? -3.322 -12.154 0.321 1.00 94.38 99 ILE A N 1
ATOM 774 C CA . ILE A 1 99 ? -4.235 -12.403 1.453 1.00 94.38 99 ILE A CA 1
ATOM 775 C C . ILE A 1 99 ? -4.282 -13.889 1.817 1.00 94.38 99 ILE A C 1
ATOM 777 O O . ILE A 1 99 ? -4.305 -14.228 2.992 1.00 94.38 99 ILE A O 1
ATOM 781 N N . SER A 1 100 ? -4.228 -14.788 0.828 1.00 93.00 100 SER A N 1
ATOM 782 C CA . SER A 1 100 ? -4.225 -16.240 1.077 1.00 93.00 100 SER A CA 1
ATOM 783 C C . SER A 1 100 ? -2.990 -16.767 1.832 1.00 93.00 100 SER A C 1
ATOM 785 O O . SER A 1 100 ? -2.905 -17.967 2.098 1.00 93.00 100 SER A O 1
ATOM 787 N N . LYS A 1 101 ? -2.012 -15.897 2.114 1.00 88.56 101 LYS A N 1
ATOM 788 C CA . LYS A 1 101 ? -0.739 -16.194 2.785 1.00 88.56 101 LYS A CA 1
ATOM 789 C C . LYS A 1 101 ? -0.508 -15.338 4.041 1.00 88.56 101 LYS A C 1
ATOM 791 O O . LYS A 1 101 ? 0.614 -15.343 4.548 1.00 88.56 101 LYS A O 1
ATOM 796 N N . LEU A 1 102 ? -1.524 -14.588 4.485 1.00 76.38 102 LEU A N 1
ATOM 797 C CA . LEU A 1 102 ? -1.513 -13.823 5.737 1.00 76.38 102 LEU A CA 1
ATOM 798 C C . LEU A 1 102 ? -1.892 -14.693 6.937 1.00 76.38 102 LEU A C 1
ATOM 800 O O . LEU A 1 102 ? -2.685 -15.643 6.750 1.00 76.38 102 LEU A O 1
#

Sequence (102 aa):
PAKDAFLLCHGSFNPVHRHHVEIMIQARTRLQEAGYNVFAGILAPTNRSHMVSWKGIAAVADVHRIEALRLACREASEPEGWLYCDDRGVQYGSGYKMISKL

Secondary structure (DSSP, 8-state):
-PEEEEEEEEE--TT--HHHHHHHHHHHHHHHHTTEEEEEEEEEEPPHHHHHHHH------HHHHHHHHHHHHHHHHTTTT-EEE-GGGGG-SSHHHHHTT-

Foldseek 3Di:
DAAEDEAEDEEACQDPDDVVLVVRVVVCVVSVVVRHDHQAYEYEYAAPCCCCVVVVDDGDHLVNRQVNQQVSQVVSCPPPSRYGYDDCSNVDPDPVVVVVVD

Organism: NCBI:txid327968

InterPro domains:
  IPR004821 Cytidyltransferase-like domain [PF01467] (8-74)
  IPR014729 Rossmann-like alpha/beta/alpha sandwich fold [G3DSA:3.40.50.620] (2-99)

Solvent-accessible surface area (backbone atoms only — not comparable to full-atom values): 5776 Å² total; per-residue (Å²): 131,67,47,78,44,68,47,78,49,58,41,71,48,76,70,64,57,72,67,72,53,50,56,52,53,53,51,47,52,54,39,44,76,71,48,33,43,70,73,36,33,37,44,19,41,39,34,47,65,55,40,39,74,74,67,69,40,94,66,70,56,56,71,60,38,47,51,50,36,39,53,54,22,55,73,71,12,70,93,76,66,38,36,40,53,42,72,68,26,44,80,29,98,44,53,69,66,46,58,78,72,109

Nearest PDB structures (foldseek):
  6nke-assembly1_A-2  TM=4.139E-01  e=1.678E+00  Thermoplasma volcanium GSS1
  6vlf-assembly1_A  TM=2.832E-01  e=5.484E-01  Mus musculus
  6mdp-assembly1_D  TM=2.802E-01  e=9.283E-01  Cricetulus griseus
  6vlf-assembly1_B  TM=2.832E-01  e=1.059E+00  Mus musculus
  6mdp-assembly1_E  TM=2.497E-01  e=3.035E+00  Cricetulus griseus

pLDDT: mean 94.07, std 6.01, range [61.19, 98.31]